Protein AF-A0A183V2I2-F1 (afdb_monomer)

Mean predicted aligned error: 14.3 Å

InterPro domains:
  IPR027442 MAP kinase activated protein kinase, C-terminal [G3DSA:4.10.1170.10] (28-91)

Foldseek 3Di:
DDPDPVPDDDPVNVCVDCCNVVVVPDDPDDDCVVVVCPPPVCVVVVVVVVVVVVVVDDPPVDPPDDDPVPDDDPVSVVVVVVVVVCVVDDDDDPPPPDPDDPDDDDDDD

pLDDT: mean 79.9, std 16.32, range [43.66, 96.88]

Radius of gyration: 27.44 Å; Cα contacts (8 Å, |Δi|>4): 14; chains: 1; bounding box: 61×29×65 Å

Structure (mmCIF, N/CA/C/O backbone):
data_AF-A0A183V2I2-F1
#
_entry.id   AF-A0A183V2I2-F1
#
loop_
_atom_site.group_PDB
_atom_site.id
_atom_site.type_symbol
_atom_site.label_atom_id
_atom_site.label_alt_id
_atom_site.label_comp_id
_atom_site.label_asym_id
_atom_site.label_entity_id
_atom_site.label_seq_id
_atom_site.pdbx_PDB_ins_code
_atom_site.Cartn_x
_atom_site.Cartn_y
_atom_site.Cartn_z
_atom_site.occupancy
_atom_site.B_iso_or_equiv
_atom_site.auth_seq_id
_atom_site.auth_comp_id
_atom_site.auth_asym_id
_atom_site.auth_atom_id
_atom_site.pdbx_PDB_model_num
ATOM 1 N N . LEU A 1 1 ? -2.278 4.126 -8.077 1.00 74.00 1 LEU A N 1
ATOM 2 C CA . LEU A 1 1 ? -2.539 2.824 -7.425 1.00 74.00 1 LEU A CA 1
ATOM 3 C C . LEU A 1 1 ? -4.015 2.758 -7.101 1.00 74.00 1 LEU A C 1
ATOM 5 O O . LEU A 1 1 ? -4.555 3.751 -6.623 1.00 74.00 1 LEU A O 1
ATOM 9 N N . THR A 1 2 ? -4.666 1.648 -7.420 1.00 83.81 2 THR A N 1
ATOM 10 C CA . THR A 1 2 ? -6.081 1.464 -7.102 1.00 83.81 2 THR A CA 1
ATOM 11 C C . THR A 1 2 ? -6.236 1.240 -5.600 1.00 83.81 2 THR A C 1
ATOM 13 O O . THR A 1 2 ? -5.427 0.546 -4.995 1.00 83.81 2 THR A O 1
ATOM 16 N N . VAL A 1 3 ? -7.231 1.885 -4.987 1.00 83.62 3 VAL A N 1
ATOM 17 C CA . VAL A 1 3 ? -7.515 1.747 -3.544 1.00 83.62 3 VAL A CA 1
ATOM 18 C C . VAL A 1 3 ? -8.336 0.486 -3.264 1.00 83.62 3 VAL A C 1
ATOM 20 O O . VAL A 1 3 ? -8.221 -0.104 -2.197 1.00 83.62 3 VAL A O 1
ATOM 23 N N . ASP A 1 4 ? -9.154 0.080 -4.233 1.00 89.62 4 ASP A N 1
ATOM 24 C CA . ASP A 1 4 ? -9.967 -1.132 -4.193 1.00 89.62 4 ASP A CA 1
ATOM 25 C C . ASP A 1 4 ? -9.091 -2.373 -4.469 1.00 89.62 4 ASP A C 1
ATOM 27 O O . ASP A 1 4 ? -8.550 -2.471 -5.577 1.00 89.62 4 ASP A O 1
ATOM 31 N N . PRO A 1 5 ? -8.942 -3.309 -3.505 1.00 88.62 5 PRO A N 1
ATOM 32 C CA . PRO A 1 5 ? -8.118 -4.505 -3.672 1.00 88.62 5 PRO A CA 1
ATOM 33 C C . PRO A 1 5 ? -8.533 -5.374 -4.862 1.00 88.62 5 PRO A C 1
ATOM 35 O O . PRO A 1 5 ? -7.666 -5.932 -5.527 1.00 88.62 5 PRO A O 1
ATOM 38 N N . GLU A 1 6 ? -9.831 -5.442 -5.168 1.00 91.56 6 GLU A N 1
ATOM 39 C CA . GLU A 1 6 ? -10.373 -6.283 -6.250 1.00 91.56 6 GLU A CA 1
ATOM 40 C C . GLU A 1 6 ? -10.076 -5.716 -7.644 1.00 91.56 6 GLU A C 1
ATOM 42 O O . GLU A 1 6 ? -10.209 -6.396 -8.658 1.00 91.56 6 GLU A O 1
ATOM 47 N N . ARG A 1 7 ? -9.674 -4.444 -7.707 1.00 92.50 7 ARG A N 1
ATOM 48 C CA . ARG A 1 7 ? -9.302 -3.748 -8.945 1.00 92.50 7 ARG A CA 1
ATOM 49 C C . ARG A 1 7 ? -7.795 -3.519 -9.055 1.00 92.50 7 ARG A C 1
ATOM 51 O O . ARG A 1 7 ? -7.350 -2.780 -9.938 1.00 92.50 7 ARG A O 1
ATOM 58 N N . CYS A 1 8 ? -7.008 -4.060 -8.129 1.00 92.38 8 CYS A N 1
ATOM 59 C CA . CYS A 1 8 ? -5.557 -4.025 -8.228 1.00 92.38 8 CYS A CA 1
ATOM 60 C C . CYS A 1 8 ? -5.090 -4.986 -9.321 1.00 92.38 8 CYS A C 1
ATOM 62 O O . CYS A 1 8 ? -5.565 -6.114 -9.402 1.00 92.38 8 CYS A O 1
ATOM 64 N N . LEU A 1 9 ? -4.120 -4.536 -10.123 1.00 93.81 9 LEU A N 1
ATOM 65 C CA . LEU A 1 9 ? -3.423 -5.396 -11.075 1.00 93.81 9 LEU A CA 1
ATOM 66 C C . LEU A 1 9 ? -2.828 -6.596 -10.342 1.00 93.81 9 LEU A C 1
ATOM 68 O O . LEU A 1 9 ? -2.124 -6.447 -9.336 1.00 93.81 9 LEU A O 1
ATOM 72 N N . THR A 1 10 ? -3.094 -7.775 -10.878 1.00 95.12 10 THR A N 1
ATOM 73 C CA . THR A 1 10 ? -2.444 -9.005 -10.446 1.00 95.12 10 THR A CA 1
ATOM 74 C C . THR A 1 10 ? -0.983 -9.023 -10.894 1.00 95.12 10 THR A C 1
ATOM 76 O O . THR A 1 10 ? -0.561 -8.281 -11.786 1.00 95.12 10 THR A O 1
ATOM 79 N N . ALA A 1 11 ? -0.187 -9.896 -10.275 1.00 95.62 11 ALA A N 1
ATOM 80 C CA . ALA A 1 11 ? 1.207 -10.072 -10.668 1.00 95.62 11 ALA A CA 1
ATOM 81 C C . ALA A 1 11 ? 1.332 -10.492 -12.143 1.00 95.62 11 ALA A C 1
ATOM 83 O O . ALA A 1 11 ? 2.199 -9.980 -12.845 1.00 95.62 11 ALA A O 1
ATOM 84 N N 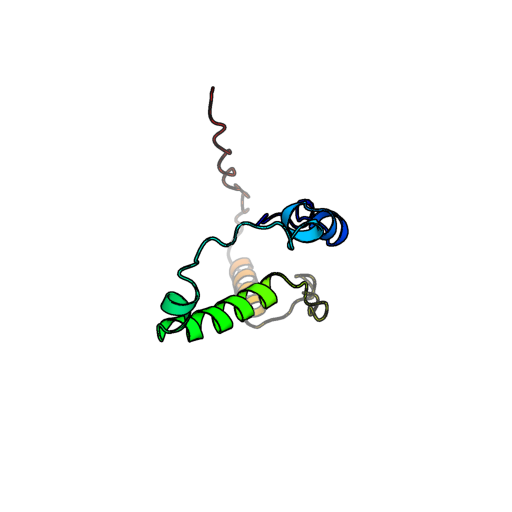. ASP A 1 12 ? 0.445 -11.362 -12.628 1.00 96.88 12 ASP A N 1
ATOM 85 C CA . ASP A 1 12 ? 0.480 -11.858 -14.006 1.00 96.88 12 ASP A CA 1
ATOM 86 C C . ASP A 1 12 ? 0.147 -10.759 -15.024 1.00 96.88 12 ASP A C 1
ATOM 88 O O . ASP A 1 12 ? 0.817 -10.636 -16.054 1.00 96.88 12 ASP A O 1
ATOM 92 N N . GLU A 1 13 ? -0.843 -9.913 -14.723 1.00 95.75 13 GLU A N 1
ATOM 93 C CA . GLU A 1 13 ? -1.181 -8.761 -15.565 1.00 95.75 13 GLU A CA 1
ATOM 94 C C . GLU A 1 13 ? -0.035 -7.746 -15.604 1.00 95.75 13 GLU A C 1
ATOM 96 O O . GLU A 1 13 ? 0.329 -7.276 -16.681 1.00 95.75 13 GLU A O 1
ATOM 101 N N . LEU A 1 14 ? 0.586 -7.457 -14.453 1.00 95.25 14 LEU A N 1
ATOM 102 C CA . LEU A 1 14 ? 1.749 -6.571 -14.379 1.00 95.25 14 LEU A CA 1
ATOM 103 C C . LEU A 1 14 ? 2.932 -7.122 -15.186 1.00 95.25 14 LEU A C 1
ATOM 105 O O . LEU A 1 14 ? 3.576 -6.384 -15.927 1.00 95.25 14 LEU A O 1
ATOM 109 N N . MET A 1 15 ? 3.212 -8.419 -15.065 1.00 96.00 15 MET A N 1
ATOM 110 C CA . MET A 1 15 ? 4.307 -9.066 -15.795 1.00 96.00 15 MET A CA 1
ATOM 111 C C . MET A 1 15 ? 4.043 -9.170 -17.300 1.00 96.00 15 MET A C 1
ATOM 113 O O . MET A 1 15 ? 4.983 -9.387 -18.062 1.00 96.00 15 MET A O 1
ATOM 117 N N . SER A 1 16 ? 2.795 -8.987 -17.730 1.00 96.50 16 SER A N 1
ATOM 118 C CA . SER A 1 16 ? 2.409 -8.922 -19.141 1.00 96.50 16 SER A CA 1
ATOM 119 C C . SER A 1 16 ? 2.479 -7.503 -19.722 1.00 96.50 16 SER A C 1
ATOM 121 O O . SER A 1 16 ? 2.347 -7.339 -20.937 1.00 96.50 16 SER A O 1
ATOM 123 N N . ASP A 1 17 ? 2.691 -6.476 -18.892 1.00 95.25 17 ASP A N 1
ATOM 124 C CA . ASP A 1 17 ? 2.747 -5.084 -19.337 1.00 95.25 17 ASP A CA 1
ATOM 125 C C . ASP A 1 17 ? 3.952 -4.832 -20.258 1.00 95.25 17 ASP A C 1
ATOM 127 O O . ASP A 1 17 ? 5.065 -5.309 -20.021 1.00 95.25 17 ASP A O 1
ATOM 131 N N . VAL A 1 18 ? 3.747 -4.047 -21.319 1.00 95.06 18 VAL A N 1
ATOM 132 C CA . VAL A 1 18 ? 4.770 -3.777 -22.341 1.00 95.06 18 VAL A CA 1
ATOM 133 C C . VAL A 1 18 ? 6.008 -3.098 -21.753 1.00 95.06 18 VAL A C 1
ATOM 135 O O . VAL A 1 18 ? 7.117 -3.406 -22.196 1.00 95.06 18 VAL A O 1
ATOM 138 N N . TRP A 1 19 ? 5.850 -2.224 -20.755 1.00 93.75 19 TRP A N 1
ATOM 139 C CA . TRP A 1 19 ? 6.976 -1.580 -20.073 1.00 93.75 19 TRP A CA 1
ATOM 140 C C . TRP A 1 19 ? 7.840 -2.581 -19.305 1.00 93.75 19 TRP A C 1
ATOM 142 O O . TRP A 1 19 ? 9.052 -2.391 -19.207 1.00 93.75 19 TRP A O 1
ATOM 152 N N . ILE A 1 20 ? 7.235 -3.659 -18.799 1.00 95.06 20 ILE A N 1
ATOM 153 C CA . ILE A 1 20 ? 7.935 -4.726 -18.078 1.00 95.06 20 ILE A CA 1
ATOM 154 C C . ILE A 1 20 ? 8.539 -5.732 -19.063 1.00 95.06 20 ILE A C 1
ATOM 156 O O . ILE A 1 20 ? 9.740 -5.995 -19.018 1.00 95.06 20 ILE A O 1
ATOM 160 N N . VAL A 1 21 ? 7.741 -6.248 -20.003 1.00 95.62 21 VAL A N 1
ATOM 161 C CA . VAL A 1 21 ? 8.159 -7.276 -20.976 1.00 95.62 21 VAL A CA 1
ATOM 162 C C . VAL A 1 21 ? 9.242 -6.764 -21.922 1.00 95.62 21 VAL A C 1
ATOM 164 O O . VAL A 1 21 ? 10.152 -7.506 -22.291 1.00 95.62 21 VAL A O 1
ATOM 167 N N . ARG A 1 22 ? 9.150 -5.500 -22.345 1.00 94.62 22 ARG A N 1
ATOM 168 C CA . ARG A 1 22 ? 10.096 -4.875 -23.280 1.00 94.62 22 ARG A CA 1
ATOM 169 C C . ARG A 1 22 ? 10.959 -3.825 -22.593 1.00 94.62 22 ARG A C 1
ATOM 171 O O . ARG A 1 22 ? 11.338 -2.842 -23.227 1.00 94.62 22 ARG A O 1
ATOM 178 N N . CYS A 1 23 ? 11.297 -4.034 -21.322 1.00 91.50 23 CYS A N 1
ATOM 179 C CA . CYS A 1 23 ? 12.108 -3.093 -20.549 1.00 91.50 23 CYS A CA 1
ATOM 180 C C . CYS A 1 23 ? 13.457 -2.769 -21.220 1.00 91.50 23 CYS A C 1
ATOM 182 O O . CYS A 1 23 ? 13.918 -1.635 -21.160 1.00 91.50 23 CYS A O 1
ATOM 184 N N . SER A 1 24 ? 14.048 -3.717 -21.957 1.00 92.81 24 SER A N 1
ATOM 185 C CA . SER A 1 24 ? 15.275 -3.508 -22.742 1.00 92.81 24 SER A CA 1
ATOM 186 C C . SER A 1 24 ? 15.126 -2.500 -23.887 1.00 92.81 24 SER A C 1
ATOM 188 O O . SER A 1 24 ? 16.121 -2.026 -24.423 1.00 92.81 24 SER A O 1
ATOM 190 N N . SER A 1 25 ? 13.895 -2.221 -24.310 1.00 92.69 25 SER A N 1
ATOM 191 C CA . SER A 1 25 ? 13.556 -1.243 -25.348 1.00 92.69 25 SER A CA 1
ATOM 192 C C . SER A 1 25 ? 12.958 0.038 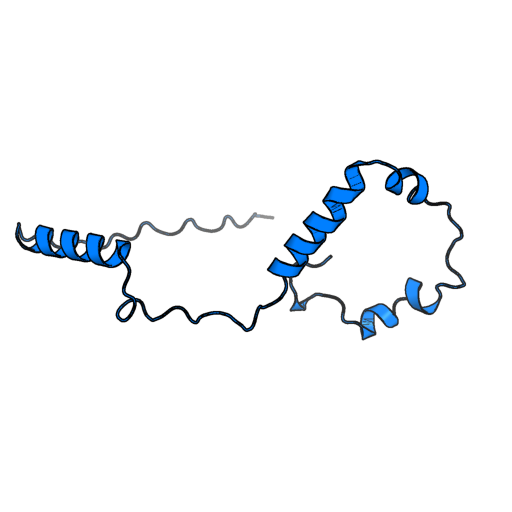-24.763 1.00 92.69 25 SER A C 1
ATOM 194 O O . SER A 1 25 ? 12.431 0.859 -25.514 1.00 92.69 25 SER A O 1
ATOM 196 N N . ALA A 1 26 ? 13.000 0.204 -23.438 1.00 90.19 26 ALA A N 1
ATOM 197 C CA . ALA A 1 26 ? 12.562 1.427 -22.789 1.00 90.19 26 ALA A CA 1
ATOM 198 C C . ALA A 1 26 ? 13.447 2.615 -23.204 1.00 90.19 26 ALA A C 1
ATOM 200 O O . ALA A 1 26 ? 14.618 2.462 -23.550 1.00 90.19 26 ALA A O 1
ATOM 201 N N . LEU A 1 27 ? 12.863 3.814 -23.176 1.00 92.69 27 LEU A N 1
ATOM 202 C CA . LEU A 1 27 ? 13.580 5.052 -23.465 1.00 92.69 27 LEU A CA 1
ATOM 203 C C . LEU A 1 27 ? 14.589 5.347 -22.353 1.00 92.69 27 LEU A C 1
ATOM 205 O O . LEU A 1 27 ? 14.223 5.361 -21.180 1.00 92.69 27 LEU A O 1
ATOM 209 N N . ASP A 1 28 ? 15.817 5.695 -22.733 1.00 92.12 28 ASP A N 1
ATOM 210 C CA . ASP A 1 28 ? 16.884 6.093 -21.805 1.00 92.12 28 ASP A CA 1
ATOM 211 C C . ASP A 1 28 ? 16.740 7.565 -21.373 1.00 92.12 28 ASP A C 1
ATOM 213 O O . ASP A 1 28 ? 17.632 8.399 -21.518 1.00 92.12 28 ASP A O 1
ATOM 217 N N . THR A 1 29 ? 15.533 7.929 -20.937 1.00 94.62 29 THR A N 1
ATOM 218 C CA . THR A 1 29 ? 15.237 9.297 -20.505 1.00 94.62 29 THR A CA 1
ATOM 219 C C . THR A 1 29 ? 15.861 9.521 -19.128 1.00 94.62 29 THR A C 1
ATOM 221 O O . THR A 1 29 ? 15.536 8.771 -18.204 1.00 94.62 29 THR A O 1
ATOM 224 N N . PRO A 1 30 ? 16.716 10.544 -18.945 1.00 94.81 30 PRO A N 1
ATOM 225 C CA . PRO A 1 30 ? 17.324 10.808 -17.649 1.00 94.81 30 PRO A CA 1
ATOM 226 C C . PRO A 1 30 ? 16.247 11.164 -16.618 1.00 94.81 30 PRO A C 1
ATOM 228 O O . PRO A 1 30 ? 15.346 11.960 -16.887 1.00 94.81 30 PRO A O 1
ATOM 231 N N . LEU A 1 31 ? 16.352 10.576 -15.426 1.00 94.00 31 LEU A N 1
ATOM 232 C CA . LEU A 1 31 ? 15.427 10.793 -14.315 1.00 94.00 31 LEU A CA 1
ATOM 233 C C . LEU A 1 31 ? 16.113 11.572 -13.190 1.00 94.00 31 LEU A C 1
ATOM 235 O O . LEU A 1 31 ? 17.272 11.328 -12.870 1.00 94.00 31 LEU A O 1
ATOM 239 N N . CYS A 1 32 ? 15.366 12.447 -12.517 1.00 92.06 32 CYS A N 1
ATOM 240 C CA . CYS A 1 32 ? 15.858 13.235 -11.377 1.00 92.06 32 CYS A CA 1
ATOM 241 C C . CYS A 1 32 ? 15.893 12.447 -10.052 1.00 92.06 32 CYS A C 1
ATOM 243 O O . CYS A 1 32 ? 16.076 13.027 -8.984 1.00 92.06 32 CYS A O 1
ATOM 245 N N . THR A 1 33 ? 15.659 11.131 -10.085 1.00 89.75 33 THR A N 1
ATOM 246 C CA . THR A 1 33 ? 15.478 10.302 -8.885 1.00 89.75 33 THR A CA 1
ATOM 247 C C . THR A 1 33 ? 16.716 10.302 -7.988 1.00 89.75 33 THR A C 1
ATOM 249 O O . THR A 1 33 ? 16.573 10.349 -6.771 1.00 89.75 33 THR A O 1
ATOM 252 N N . ALA A 1 34 ? 17.919 10.296 -8.573 1.00 87.06 34 ALA A N 1
ATOM 253 C CA . ALA A 1 34 ? 19.175 10.327 -7.824 1.00 87.06 34 ALA A CA 1
ATOM 254 C C . ALA A 1 34 ? 19.354 11.639 -7.044 1.00 87.06 34 ALA A C 1
ATOM 256 O O . ALA A 1 34 ? 19.715 11.610 -5.869 1.00 87.06 34 ALA A O 1
ATOM 257 N N . ASP A 1 35 ? 19.037 12.775 -7.668 1.00 86.75 35 ASP A N 1
ATOM 258 C CA . ASP A 1 35 ? 19.119 14.089 -7.024 1.00 86.75 35 ASP A CA 1
ATOM 259 C C . ASP A 1 35 ? 18.087 14.220 -5.899 1.00 86.75 35 ASP A C 1
ATOM 261 O O . ASP A 1 35 ? 18.382 14.769 -4.840 1.00 86.75 35 ASP A O 1
ATOM 265 N N . LEU A 1 36 ? 16.889 13.659 -6.102 1.00 85.25 36 LEU A N 1
ATOM 266 C CA . LEU A 1 36 ? 15.808 13.700 -5.121 1.00 85.25 36 LEU A CA 1
ATOM 267 C C . LEU A 1 36 ? 16.067 12.794 -3.909 1.00 85.25 36 LEU A C 1
ATOM 269 O O . LEU A 1 36 ? 15.723 13.176 -2.794 1.00 85.25 36 LEU A O 1
ATOM 273 N N . LEU A 1 37 ? 16.668 11.615 -4.107 1.00 83.38 37 LEU A N 1
ATOM 274 C CA . LEU A 1 37 ? 16.965 10.643 -3.041 1.00 83.38 37 LEU A CA 1
ATOM 275 C C . LEU A 1 37 ? 18.014 11.141 -2.036 1.00 83.38 37 LEU A C 1
ATOM 277 O O . LEU A 1 37 ? 18.011 10.692 -0.892 1.00 83.38 37 LEU A O 1
ATOM 281 N N . ASN A 1 38 ? 18.885 12.066 -2.444 1.00 75.19 38 ASN A N 1
ATOM 282 C CA . ASN A 1 38 ? 19.930 12.626 -1.584 1.00 75.19 38 ASN A CA 1
ATOM 283 C C . ASN A 1 38 ? 19.418 13.699 -0.601 1.00 75.19 38 ASN A C 1
ATOM 285 O O . ASN A 1 38 ? 20.190 14.160 0.237 1.00 75.19 38 ASN A O 1
ATOM 289 N N . ASP A 1 39 ? 18.143 14.101 -0.675 1.00 76.62 39 ASP A N 1
ATOM 290 C CA . ASP A 1 39 ? 17.528 15.003 0.309 1.00 76.62 39 ASP A CA 1
ATOM 291 C C . ASP A 1 39 ? 17.249 14.237 1.624 1.00 76.62 39 ASP A C 1
ATOM 293 O O . ASP A 1 39 ? 16.695 13.132 1.612 1.00 76.62 39 ASP A O 1
ATOM 297 N N . GLU A 1 40 ? 17.607 14.811 2.778 1.00 65.75 40 GLU A N 1
ATOM 298 C CA . GLU A 1 40 ? 17.495 14.167 4.105 1.00 65.75 40 GLU A CA 1
ATOM 299 C C . GLU A 1 40 ? 16.046 13.790 4.476 1.00 65.75 40 GLU A C 1
ATOM 301 O O . GLU A 1 40 ? 15.806 12.943 5.336 1.00 65.75 40 GLU A O 1
ATOM 306 N N . LYS A 1 41 ? 15.060 14.360 3.778 1.00 66.31 41 LYS A N 1
ATOM 307 C CA . LYS A 1 41 ? 13.622 14.108 3.968 1.00 66.31 41 LYS A CA 1
ATOM 308 C C . LYS A 1 41 ? 13.161 12.711 3.532 1.00 66.31 41 LYS A C 1
ATOM 310 O O . LYS A 1 41 ? 12.016 12.342 3.785 1.00 66.31 41 LYS A O 1
ATOM 315 N N . ASN A 1 42 ? 14.013 11.921 2.875 1.00 69.44 42 ASN A N 1
ATOM 316 C CA . ASN A 1 42 ? 13.632 10.596 2.372 1.00 69.44 42 ASN A CA 1
ATOM 317 C C . ASN A 1 42 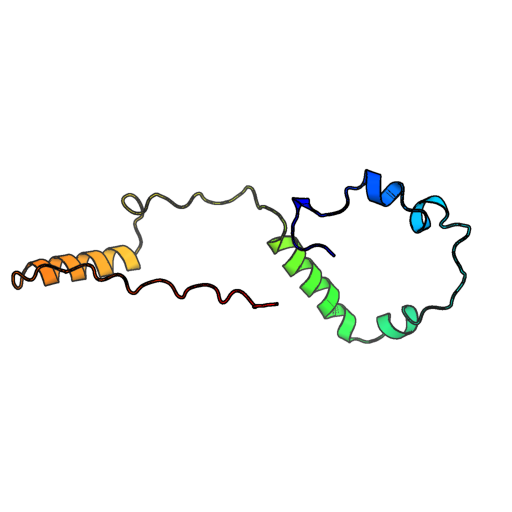? 13.636 9.490 3.440 1.00 69.44 42 ASN A C 1
ATOM 319 O O . ASN A 1 42 ? 13.059 8.426 3.207 1.00 69.44 42 ASN A O 1
ATOM 323 N N . PHE A 1 43 ? 14.230 9.713 4.617 1.00 69.94 43 PHE A N 1
ATOM 324 C CA . PHE A 1 43 ? 14.169 8.728 5.704 1.00 69.94 43 PHE A CA 1
ATOM 325 C C . PHE A 1 43 ? 12.735 8.522 6.217 1.00 69.94 43 PHE A C 1
ATOM 327 O O . PHE A 1 43 ? 12.322 7.381 6.439 1.00 69.94 43 PHE A O 1
ATOM 334 N N . ASP A 1 44 ? 11.944 9.595 6.292 1.00 84.94 44 ASP A N 1
ATOM 335 C CA . ASP A 1 44 ? 10.543 9.545 6.731 1.00 84.94 44 ASP A CA 1
ATOM 336 C C . ASP A 1 44 ? 9.643 8.795 5.736 1.00 84.94 44 ASP A C 1
ATOM 338 O O . ASP A 1 44 ? 8.634 8.199 6.118 1.00 84.94 44 ASP A O 1
ATOM 342 N N . LEU A 1 45 ? 10.025 8.761 4.454 1.00 88.44 45 LEU A N 1
ATOM 343 C CA . LEU A 1 45 ? 9.271 8.070 3.408 1.00 88.44 45 LEU A CA 1
ATOM 344 C C . LEU A 1 45 ? 9.217 6.557 3.653 1.00 88.44 45 LEU A C 1
ATOM 346 O O . LEU A 1 45 ? 8.167 5.935 3.476 1.00 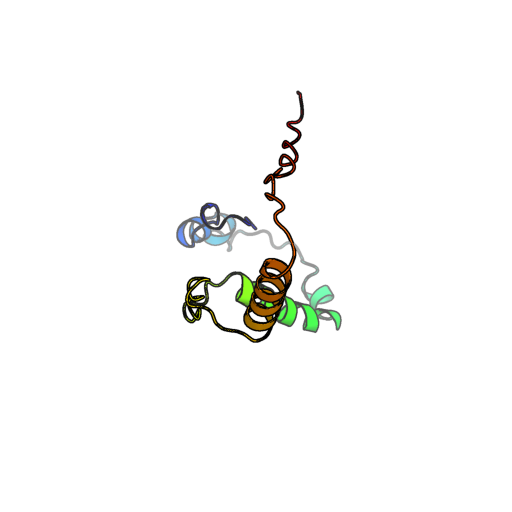88.44 45 LEU A O 1
ATOM 350 N N . LEU A 1 46 ? 10.336 5.956 4.069 1.00 87.69 46 LEU A N 1
ATOM 351 C CA . LEU A 1 46 ? 10.402 4.516 4.325 1.00 87.69 46 LEU A CA 1
ATOM 352 C C . LEU A 1 46 ? 9.568 4.118 5.547 1.00 87.69 46 LEU A C 1
ATOM 354 O O . LEU A 1 46 ? 8.942 3.053 5.543 1.00 87.69 46 LEU A O 1
ATOM 358 N N . ASP A 1 47 ? 9.527 4.965 6.576 1.00 89.06 47 ASP A N 1
ATOM 359 C CA . ASP A 1 47 ? 8.715 4.702 7.765 1.00 89.06 47 ASP A CA 1
ATOM 360 C C . ASP A 1 47 ? 7.218 4.912 7.494 1.00 89.06 47 ASP A C 1
ATOM 362 O O . ASP A 1 47 ? 6.392 4.062 7.839 1.00 89.06 47 ASP A O 1
ATOM 366 N N . ALA A 1 48 ? 6.863 5.959 6.744 1.00 90.69 48 ALA A N 1
ATOM 367 C CA . ALA A 1 48 ? 5.495 6.168 6.274 1.00 90.69 48 ALA A CA 1
ATOM 368 C C . ALA A 1 48 ? 4.990 4.973 5.443 1.00 90.69 48 ALA A C 1
ATOM 370 O O . ALA A 1 48 ? 3.884 4.470 5.668 1.00 90.69 48 ALA A O 1
ATOM 371 N N . MET A 1 49 ? 5.823 4.458 4.534 1.00 91.81 49 MET A N 1
ATOM 372 C CA . MET A 1 49 ? 5.505 3.283 3.720 1.00 91.81 49 MET A CA 1
ATOM 373 C C . MET A 1 49 ? 5.284 2.032 4.580 1.00 91.81 49 MET A C 1
ATOM 375 O O . MET A 1 49 ? 4.338 1.275 4.350 1.00 91.81 49 MET A O 1
ATOM 379 N N . ARG A 1 50 ? 6.105 1.828 5.619 1.00 90.94 50 ARG A N 1
ATOM 380 C CA . ARG A 1 50 ? 5.927 0.734 6.588 1.00 90.94 50 ARG A CA 1
ATOM 381 C C . ARG A 1 50 ? 4.587 0.837 7.317 1.00 90.94 50 ARG A C 1
ATOM 383 O O . ARG A 1 50 ? 3.891 -0.176 7.459 1.00 90.94 50 ARG A O 1
ATOM 390 N N . GLY A 1 51 ? 4.222 2.038 7.765 1.00 90.38 51 GLY A N 1
ATOM 391 C CA . GLY A 1 51 ? 2.934 2.301 8.407 1.00 90.38 51 GLY A CA 1
ATOM 392 C C . GLY A 1 51 ? 1.759 1.950 7.493 1.00 90.38 51 GLY A C 1
ATOM 393 O O . GLY A 1 51 ? 0.855 1.215 7.895 1.00 90.38 51 GLY A O 1
ATOM 394 N N . GLN A 1 52 ? 1.817 2.378 6.230 1.00 91.56 52 GLN A N 1
ATOM 395 C CA . GLN A 1 52 ? 0.777 2.077 5.243 1.00 91.56 52 GLN A CA 1
ATOM 396 C C . GLN A 1 52 ? 0.663 0.580 4.933 1.00 91.56 52 GLN A C 1
ATOM 398 O O . GLN A 1 52 ? -0.441 0.035 4.954 1.00 91.56 52 GLN A O 1
ATOM 403 N N . LEU A 1 53 ? 1.784 -0.116 4.716 1.00 91.19 53 LEU A N 1
ATOM 404 C CA . LEU A 1 53 ? 1.781 -1.563 4.463 1.00 91.19 53 LEU A CA 1
ATOM 405 C C . LEU A 1 53 ? 1.185 -2.361 5.630 1.00 91.19 53 LEU A C 1
ATOM 407 O O . LEU A 1 53 ? 0.510 -3.368 5.408 1.00 91.19 53 LEU A O 1
ATOM 411 N N . THR A 1 54 ? 1.409 -1.905 6.864 1.00 88.94 54 THR A N 1
ATOM 412 C CA . THR A 1 54 ? 0.810 -2.511 8.062 1.00 88.94 54 THR A CA 1
ATOM 413 C C . THR A 1 54 ? -0.710 -2.349 8.071 1.00 88.94 54 THR A C 1
ATOM 415 O O . THR A 1 54 ? -1.406 -3.289 8.439 1.00 88.94 54 THR A O 1
ATOM 418 N N . GLY A 1 55 ? -1.226 -1.195 7.638 1.00 85.94 55 GLY A N 1
ATOM 419 C CA . GLY A 1 55 ? -2.667 -0.939 7.560 1.00 85.94 55 GLY A CA 1
ATOM 420 C C . GLY A 1 55 ? -3.383 -1.694 6.434 1.00 85.94 55 GLY A C 1
ATOM 421 O O . GLY A 1 55 ? -4.530 -2.089 6.610 1.00 85.94 55 GLY A O 1
ATOM 422 N N . ILE A 1 56 ? -2.718 -1.917 5.294 1.00 88.00 56 ILE A N 1
ATOM 423 C CA . ILE A 1 56 ? -3.306 -2.630 4.142 1.00 88.00 56 ILE A CA 1
ATOM 424 C C . ILE A 1 56 ? -3.369 -4.143 4.392 1.00 88.00 56 ILE A C 1
ATOM 426 O O . ILE A 1 56 ? -4.286 -4.823 3.933 1.00 88.00 56 ILE A O 1
ATOM 430 N N . ARG A 1 57 ? -2.389 -4.702 5.111 1.00 85.56 57 ARG A N 1
ATOM 431 C CA . ARG A 1 57 ? -2.336 -6.143 5.368 1.00 85.56 57 ARG A CA 1
ATOM 432 C C . ARG A 1 57 ? -3.409 -6.546 6.379 1.00 85.56 57 ARG A C 1
ATOM 434 O O . ARG A 1 57 ? -3.380 -6.105 7.523 1.00 85.56 57 ARG A O 1
ATOM 441 N N . ALA A 1 58 ? -4.268 -7.495 6.009 1.00 74.44 58 ALA A N 1
ATOM 442 C CA . ALA A 1 58 ? -5.120 -8.183 6.973 1.0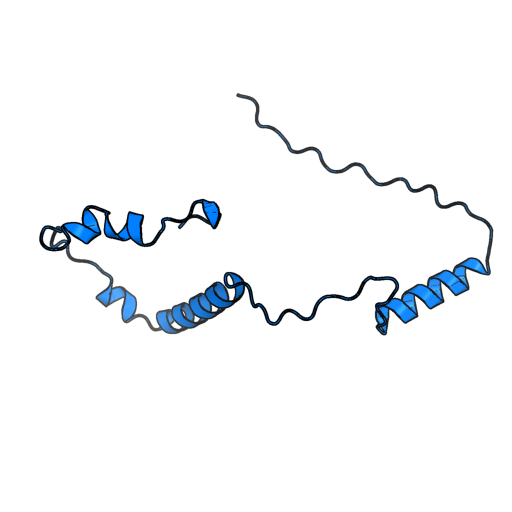0 74.44 58 ALA A CA 1
ATOM 443 C C . ALA A 1 58 ? -4.245 -8.946 7.986 1.00 74.44 58 ALA A C 1
ATOM 445 O O . ALA A 1 58 ? -3.585 -9.937 7.658 1.00 74.44 58 ALA A O 1
ATOM 446 N N . ILE A 1 59 ? -4.188 -8.463 9.227 1.00 75.88 59 ILE A N 1
ATOM 447 C CA . ILE A 1 59 ? -3.469 -9.140 10.305 1.00 75.88 59 ILE A CA 1
ATOM 448 C C . ILE A 1 59 ? -4.393 -10.233 10.852 1.00 75.88 59 ILE A C 1
ATOM 450 O O . ILE A 1 59 ? -5.220 -9.985 11.720 1.00 75.88 59 ILE A O 1
ATOM 454 N N . ASN A 1 60 ? -4.201 -11.476 10.402 1.00 62.03 60 ASN A N 1
ATOM 455 C CA . ASN A 1 60 ? -4.940 -12.664 10.877 1.00 62.03 60 ASN A CA 1
ATOM 456 C C . ASN A 1 60 ? -4.707 -13.022 12.364 1.00 62.03 60 ASN A C 1
ATOM 458 O O . ASN A 1 60 ? -5.093 -14.092 12.819 1.00 62.03 60 ASN A O 1
ATOM 462 N N . LYS A 1 61 ? -4.064 -12.145 13.141 1.00 65.12 61 LYS A N 1
ATOM 463 C CA . LYS A 1 61 ? -3.943 -12.250 14.604 1.00 65.12 61 LYS A CA 1
ATOM 464 C C . LYS A 1 61 ? -4.958 -11.356 15.323 1.00 65.12 61 LYS A C 1
ATOM 466 O O . LYS A 1 61 ? -4.699 -10.905 16.438 1.00 65.12 61 LYS A O 1
ATOM 471 N N . GLN A 1 62 ? -6.074 -11.045 14.667 1.00 62.16 62 GLN A N 1
ATOM 472 C CA . GLN A 1 62 ? -7.121 -10.211 15.233 1.00 62.16 62 GLN A CA 1
ATOM 473 C C . GLN A 1 62 ? -7.734 -10.946 16.427 1.00 62.16 62 GLN A C 1
ATOM 475 O O . GLN A 1 62 ? -8.318 -12.016 16.285 1.00 62.16 62 GLN A O 1
ATOM 480 N N . ILE A 1 63 ? -7.592 -10.370 17.617 1.00 73.69 63 ILE A N 1
ATOM 481 C CA . ILE A 1 63 ? -8.454 -10.713 18.743 1.00 73.69 63 ILE A CA 1
ATOM 482 C C . ILE A 1 63 ? -9.882 -10.459 18.262 1.00 73.69 63 ILE A C 1
ATOM 484 O O . ILE A 1 63 ? -10.227 -9.324 17.925 1.00 73.69 63 ILE A O 1
ATOM 488 N N . GLU A 1 64 ? -10.693 -11.508 18.186 1.00 84.75 64 GLU A N 1
ATOM 489 C CA . GLU A 1 64 ? -12.104 -11.356 17.859 1.00 84.75 64 GLU A CA 1
ATOM 490 C C . GLU A 1 64 ? -12.779 -10.553 18.972 1.00 84.75 64 GLU A C 1
ATOM 492 O O . GLU A 1 64 ? -12.658 -10.853 20.166 1.00 84.75 64 GLU A O 1
ATOM 497 N N . ILE A 1 65 ? -13.449 -9.469 18.583 1.00 87.56 65 ILE A N 1
ATOM 498 C CA . ILE A 1 65 ? -14.179 -8.638 19.532 1.00 87.56 65 ILE A CA 1
ATOM 499 C C . ILE A 1 65 ? -15.374 -9.457 20.010 1.00 87.56 65 ILE A C 1
ATOM 501 O O . ILE A 1 65 ? -16.214 -9.858 19.208 1.00 87.56 65 ILE A O 1
ATOM 505 N N . LYS A 1 66 ? -15.450 -9.690 21.325 1.00 92.06 66 LYS A N 1
ATOM 506 C CA . LYS A 1 66 ? -16.587 -10.387 21.929 1.00 92.06 66 LYS A CA 1
ATOM 507 C C . LYS A 1 66 ? -17.905 -9.674 21.595 1.00 92.06 66 LYS A C 1
ATOM 509 O O . LYS A 1 66 ? -17.920 -8.437 21.569 1.00 92.06 66 LYS A O 1
ATOM 514 N N . PRO A 1 67 ? -19.008 -10.423 21.437 1.00 92.69 67 PRO A N 1
ATOM 515 C CA . PRO A 1 67 ? -20.355 -9.864 21.442 1.00 92.69 67 PRO A CA 1
ATOM 516 C C . PRO A 1 67 ? -20.565 -8.902 22.622 1.00 92.69 67 PRO A C 1
ATOM 518 O O . PRO A 1 67 ? -19.991 -9.078 23.697 1.00 92.69 67 PRO A O 1
ATOM 521 N N . LEU A 1 68 ? -21.342 -7.834 22.420 1.00 89.19 68 LEU A N 1
ATOM 522 C CA . LEU A 1 68 ? -21.441 -6.729 23.38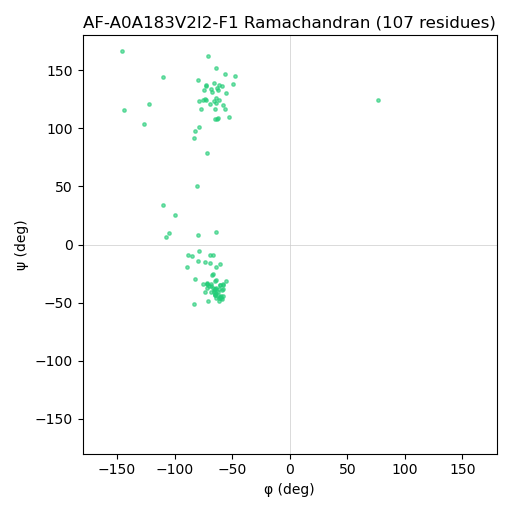6 1.00 89.19 68 LEU A CA 1
ATOM 523 C C . LEU A 1 68 ? -22.044 -7.150 24.738 1.00 89.19 68 LEU A C 1
ATOM 525 O O . LEU A 1 68 ? -21.717 -6.563 25.768 1.00 89.19 68 LEU A O 1
ATOM 529 N N . ASP A 1 69 ? -22.923 -8.143 24.723 1.00 87.81 69 ASP A N 1
ATOM 530 C CA . ASP A 1 69 ? -23.533 -8.788 25.886 1.00 87.81 69 ASP A CA 1
ATOM 531 C C . ASP A 1 69 ? -22.525 -9.605 26.708 1.00 87.81 69 ASP A C 1
ATOM 533 O O . ASP A 1 69 ? -22.600 -9.621 27.937 1.00 87.81 69 ASP A O 1
ATOM 537 N N . GLU A 1 70 ? -21.540 -10.212 26.047 1.00 89.25 70 GLU A N 1
ATOM 538 C CA . GLU A 1 70 ? -20.448 -10.958 26.684 1.00 89.25 70 GLU A CA 1
ATOM 539 C C . GLU A 1 70 ? -19.234 -10.072 27.024 1.00 89.25 70 GLU A C 1
ATOM 541 O O . GLU A 1 70 ? -18.373 -10.424 27.844 1.00 89.25 70 GLU A O 1
ATOM 546 N N . ALA A 1 71 ? -19.131 -8.904 26.389 1.00 92.25 71 ALA A N 1
ATOM 547 C CA . ALA A 1 71 ? -18.027 -7.979 26.561 1.00 92.25 71 ALA A CA 1
ATOM 548 C C . ALA A 1 71 ? -18.101 -7.260 27.917 1.00 92.25 71 ALA A C 1
ATOM 550 O O . ALA A 1 71 ? -19.058 -6.564 28.249 1.00 92.25 71 ALA A O 1
ATOM 551 N N . THR A 1 72 ? -17.020 -7.348 28.693 1.00 91.81 72 THR A N 1
ATOM 552 C CA . THR A 1 72 ? -16.885 -6.626 29.962 1.00 91.81 72 THR A CA 1
ATOM 553 C C . THR A 1 72 ? -15.646 -5.745 29.936 1.00 91.81 72 THR A C 1
ATOM 555 O O . THR A 1 72 ? -14.527 -6.225 29.794 1.00 91.81 72 THR A O 1
ATOM 558 N N . ASN A 1 73 ? -15.840 -4.440 30.117 1.00 93.19 73 ASN A N 1
ATOM 559 C CA . ASN A 1 73 ? -14.761 -3.494 30.387 1.00 93.19 73 ASN A CA 1
ATOM 560 C C . ASN A 1 73 ? -15.244 -2.384 31.335 1.00 93.19 73 ASN A C 1
ATOM 562 O O . ASN A 1 73 ? -16.447 -2.217 31.561 1.00 93.19 73 ASN A O 1
ATOM 566 N N . ALA A 1 74 ? -14.306 -1.614 31.890 1.00 95.00 74 ALA A N 1
ATOM 567 C CA . ALA A 1 74 ? -14.593 -0.586 32.892 1.00 95.00 74 ALA A CA 1
ATOM 568 C C . ALA A 1 74 ? -15.594 0.483 32.407 1.00 95.00 74 ALA A C 1
ATOM 570 O O . ALA A 1 74 ? -16.424 0.960 33.187 1.00 95.00 74 ALA A O 1
ATOM 571 N N . ILE A 1 75 ? -15.550 0.838 31.118 1.00 95.25 75 ILE A N 1
ATOM 572 C CA . ILE A 1 75 ? -16.450 1.829 30.518 1.00 95.25 75 ILE A CA 1
ATOM 573 C C . ILE A 1 75 ? -17.869 1.259 30.421 1.00 95.25 75 ILE A C 1
ATOM 575 O O . ILE A 1 75 ? -18.820 1.917 30.858 1.00 95.25 75 ILE A O 1
ATOM 579 N N . LEU A 1 76 ? -18.017 0.033 29.904 1.00 93.50 76 LEU A N 1
ATOM 580 C CA . LEU A 1 76 ? -19.311 -0.651 29.800 1.00 93.50 76 LEU A CA 1
ATOM 581 C C . LEU A 1 76 ? -19.957 -0.823 31.178 1.00 93.50 76 LEU A C 1
ATOM 583 O O . LEU A 1 76 ? -21.115 -0.454 31.362 1.00 93.50 76 LEU A O 1
ATOM 587 N N . GLN A 1 77 ? -19.194 -1.271 32.178 1.00 92.56 77 GLN A N 1
ATOM 588 C CA . GLN A 1 77 ? -19.702 -1.418 33.543 1.00 92.56 77 GLN A CA 1
ATOM 589 C C . GLN A 1 77 ? -20.196 -0.091 34.131 1.00 92.56 77 GLN A C 1
ATOM 591 O O . GLN A 1 77 ? -21.272 -0.053 34.730 1.00 92.56 77 GLN A O 1
ATOM 596 N N . ARG A 1 78 ? -19.445 1.007 33.958 1.00 93.06 78 ARG A N 1
ATOM 597 C CA . ARG A 1 78 ? -19.852 2.335 34.449 1.00 93.06 78 ARG A CA 1
ATOM 598 C C . ARG A 1 78 ? -21.161 2.788 33.798 1.00 93.06 78 ARG A C 1
ATOM 600 O O . ARG A 1 78 ? -22.068 3.216 34.507 1.00 93.06 78 ARG A O 1
ATOM 607 N N . ARG A 1 79 ? -21.291 2.646 32.474 1.00 90.81 79 ARG A N 1
ATOM 608 C CA . ARG A 1 79 ? -22.511 3.029 31.738 1.00 90.81 79 ARG A CA 1
ATOM 609 C C . ARG A 1 79 ? -23.716 2.163 32.110 1.00 90.81 79 ARG A C 1
ATOM 611 O O . ARG A 1 79 ? -24.802 2.701 32.301 1.00 90.81 79 ARG A O 1
ATOM 618 N N . CYS A 1 80 ? -23.533 0.854 32.279 1.00 88.62 80 CYS A N 1
ATOM 619 C CA . CYS A 1 80 ? -24.601 -0.036 32.738 1.00 88.62 80 CYS A CA 1
ATOM 620 C C . CYS A 1 80 ? -25.065 0.304 34.162 1.00 88.62 80 CYS A C 1
ATOM 622 O O . CYS A 1 80 ? -26.260 0.248 34.436 1.00 88.62 80 CYS A O 1
ATOM 624 N N . LYS A 1 81 ? -24.152 0.700 35.059 1.00 87.44 81 LYS A N 1
ATOM 625 C CA . LYS A 1 81 ? -24.505 1.168 36.412 1.00 87.44 81 LYS A CA 1
ATOM 626 C C . LYS A 1 81 ? -25.319 2.463 36.381 1.00 87.44 81 LYS A C 1
ATOM 628 O O . LYS A 1 81 ? -26.311 2.546 37.092 1.00 87.44 81 LYS A O 1
ATOM 633 N N . ILE A 1 82 ? -24.949 3.424 35.528 1.00 88.81 82 ILE A N 1
ATOM 634 C CA . ILE A 1 82 ? -25.710 4.673 35.346 1.00 88.81 82 ILE A CA 1
ATOM 635 C C . ILE A 1 82 ? -27.121 4.370 34.829 1.00 88.81 82 ILE A C 1
ATOM 637 O O . ILE A 1 82 ? -28.085 4.815 35.434 1.00 88.81 82 ILE A O 1
ATOM 641 N N . LYS A 1 83 ? -27.260 3.534 33.788 1.00 83.31 83 LYS A N 1
ATOM 642 C CA . LYS A 1 83 ? -28.580 3.124 33.269 1.00 83.31 83 LYS A CA 1
ATOM 643 C C . LYS A 1 83 ? -29.454 2.439 34.327 1.00 83.31 83 LYS A C 1
ATOM 645 O O . LYS A 1 83 ? -30.658 2.649 34.356 1.00 83.31 83 LYS A O 1
ATOM 650 N N . LYS A 1 84 ? -28.857 1.614 35.193 1.00 78.50 84 LYS A N 1
ATOM 651 C CA . LYS A 1 84 ? -29.576 0.949 36.292 1.00 78.50 84 LYS A CA 1
ATOM 652 C C . LYS A 1 84 ? -29.965 1.911 37.417 1.00 78.50 84 LYS A C 1
ATOM 654 O O . LYS A 1 84 ? -31.009 1.712 38.022 1.00 78.50 84 LYS A O 1
ATOM 659 N N . ALA A 1 85 ? -29.144 2.924 37.693 1.00 72.38 85 ALA A N 1
ATOM 660 C CA . ALA A 1 85 ? -29.459 3.969 38.666 1.00 72.38 85 ALA A CA 1
ATOM 661 C C . ALA A 1 85 ? -30.583 4.893 38.166 1.00 72.38 85 ALA A C 1
ATOM 663 O O . ALA A 1 85 ? -31.431 5.298 38.952 1.00 72.38 85 ALA A O 1
ATOM 664 N N . ASP A 1 86 ? -30.621 5.157 36.859 1.00 60.00 86 ASP A N 1
ATOM 665 C CA . ASP A 1 86 ? -31.660 5.960 36.204 1.00 60.00 86 ASP A CA 1
ATOM 666 C C . ASP A 1 86 ? -33.008 5.215 36.133 1.00 60.00 86 ASP A C 1
ATOM 668 O O . ASP A 1 86 ? -34.062 5.791 36.363 1.00 60.00 86 ASP A O 1
ATOM 672 N N . ALA A 1 87 ? -32.990 3.885 35.970 1.00 57.31 87 ALA A N 1
ATOM 673 C CA . ALA A 1 87 ? -34.196 3.047 36.023 1.00 57.31 87 ALA A CA 1
ATOM 674 C C . ALA A 1 87 ? -34.877 2.982 37.413 1.00 57.31 87 ALA A C 1
ATOM 676 O O . ALA A 1 87 ? -35.974 2.436 37.529 1.00 57.31 87 ALA A O 1
ATOM 677 N N . GLY A 1 88 ? -34.240 3.516 38.465 1.00 53.50 88 GLY A N 1
ATOM 678 C CA . GLY A 1 88 ? -34.830 3.682 39.799 1.00 53.50 88 GLY A CA 1
ATOM 679 C C . GLY A 1 88 ? -35.654 4.966 39.969 1.00 53.50 88 GLY A C 1
ATOM 680 O O . GLY A 1 88 ? -36.361 5.090 40.968 1.00 53.50 88 GLY A O 1
ATOM 681 N N . SER A 1 89 ? -35.601 5.889 39.002 1.00 52.41 89 SER A N 1
ATOM 682 C CA . SER A 1 89 ? -36.365 7.139 38.988 1.00 52.41 89 SER A CA 1
ATOM 683 C C . SER A 1 89 ? -37.141 7.277 37.678 1.00 52.41 89 SER A C 1
ATOM 685 O O . SER A 1 89 ? -36.607 7.663 36.649 1.00 52.41 89 SER A O 1
ATOM 687 N N . THR A 1 90 ? -38.447 7.032 37.776 1.00 44.16 90 THR A N 1
ATOM 688 C CA . THR A 1 90 ? -39.490 7.549 36.875 1.00 44.16 90 THR A CA 1
ATOM 689 C C . THR A 1 90 ? -39.637 6.886 35.496 1.00 44.16 90 THR A C 1
ATOM 691 O O . THR A 1 90 ? -38.753 6.847 34.649 1.00 44.16 90 THR A O 1
ATOM 694 N N . SER A 1 91 ? -40.866 6.427 35.249 1.00 46.38 91 SER A N 1
ATOM 695 C CA . SER A 1 91 ? -41.403 6.050 33.947 1.00 46.38 91 SER A CA 1
ATOM 696 C C . SER A 1 91 ? -41.237 7.169 32.915 1.00 46.38 91 SER A C 1
ATOM 698 O O . SER A 1 91 ? -41.967 8.160 32.965 1.00 46.38 91 SER A O 1
ATOM 700 N N . ILE A 1 92 ? -40.356 6.998 31.934 1.00 49.88 92 ILE A N 1
ATOM 701 C CA . ILE A 1 92 ? -40.463 7.726 30.668 1.00 49.88 92 ILE A CA 1
ATOM 702 C C . ILE A 1 92 ? -40.013 6.801 29.538 1.00 49.88 92 ILE A C 1
ATOM 704 O O . ILE A 1 92 ? -38.872 6.349 29.483 1.00 49.88 92 ILE A O 1
ATOM 708 N N . THR A 1 93 ? -40.951 6.483 28.655 1.00 43.66 93 THR A N 1
ATOM 709 C CA . THR A 1 93 ? -40.764 5.728 27.415 1.00 43.66 93 THR A CA 1
ATOM 710 C C . THR A 1 93 ? -39.735 6.445 26.530 1.00 43.66 93 THR A C 1
ATOM 712 O O . THR A 1 93 ? -39.992 7.585 26.138 1.00 43.66 93 THR A O 1
ATOM 715 N N . PRO A 1 94 ? -38.593 5.838 26.153 1.00 48.81 94 PRO A N 1
ATOM 716 C CA . PRO A 1 94 ? -37.729 6.442 25.151 1.00 48.81 94 PRO A CA 1
ATOM 717 C C . PRO A 1 94 ? -38.331 6.171 23.767 1.00 48.81 94 PRO A C 1
ATOM 719 O O . PRO A 1 94 ? -38.200 5.081 23.213 1.00 48.81 94 PRO A O 1
ATOM 722 N N . SER A 1 95 ? -39.012 7.173 23.205 1.00 43.84 95 SER A N 1
ATOM 723 C CA . SER A 1 95 ? -39.312 7.209 21.774 1.00 43.84 95 SER A CA 1
ATOM 724 C C . SER A 1 95 ? -37.983 7.272 21.022 1.00 43.84 95 SER A C 1
ATOM 726 O O . SER A 1 95 ? -37.277 8.279 21.071 1.00 43.84 95 SER A O 1
ATOM 728 N N . SER A 1 96 ? -37.614 6.173 20.368 1.00 48.25 96 SER A N 1
ATOM 729 C CA . SER A 1 96 ? -36.431 6.078 19.513 1.00 48.25 96 SER A CA 1
ATOM 730 C C . SER A 1 96 ? -36.663 6.861 18.219 1.00 48.25 96 SER A C 1
ATOM 732 O O . SER A 1 96 ? -36.946 6.276 17.17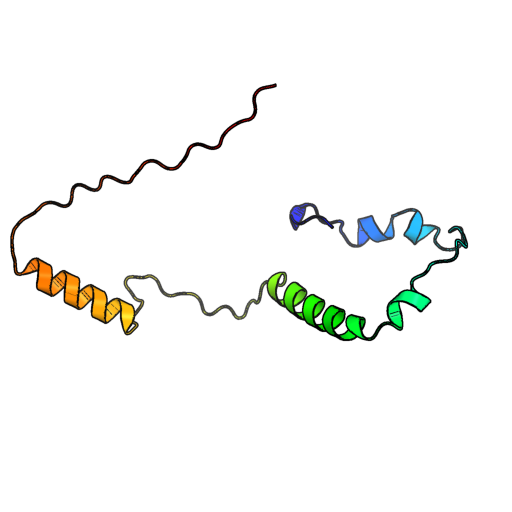6 1.00 48.25 96 SER A O 1
ATOM 734 N N . THR A 1 97 ? -36.535 8.186 18.264 1.00 48.75 97 THR A N 1
ATOM 735 C CA . THR A 1 97 ? -36.397 8.985 17.042 1.00 48.75 97 THR A CA 1
ATOM 736 C C . THR A 1 97 ? -34.933 8.949 16.621 1.00 48.75 97 THR A C 1
ATOM 738 O O . THR A 1 97 ? -34.109 9.737 17.080 1.00 48.75 97 THR A O 1
ATOM 741 N N . ILE A 1 98 ? -34.606 7.981 15.767 1.00 56.31 98 ILE A N 1
ATOM 742 C CA . ILE A 1 98 ? -33.363 7.964 14.995 1.00 56.31 98 ILE A CA 1
ATOM 743 C C . ILE A 1 98 ? -33.422 9.187 14.062 1.00 56.31 98 ILE A C 1
ATOM 745 O O . ILE A 1 98 ? -34.384 9.286 13.295 1.00 56.31 98 ILE A O 1
ATOM 749 N N . PRO A 1 99 ? -32.472 10.140 14.111 1.00 54.53 99 PRO A N 1
ATOM 750 C CA . PRO A 1 99 ? -32.422 11.185 13.097 1.00 54.53 99 PRO A CA 1
ATOM 751 C C . PRO A 1 99 ? -32.159 10.525 11.733 1.00 54.53 99 PRO A C 1
ATOM 753 O O . PRO A 1 99 ? -31.289 9.651 11.650 1.00 54.53 99 PRO A O 1
ATOM 756 N N . PRO A 1 100 ? -32.903 10.882 10.671 1.00 57.97 100 PRO A N 1
ATOM 757 C CA . PRO A 1 100 ? -32.694 10.289 9.359 1.00 57.97 100 PRO A CA 1
ATOM 758 C C . PRO A 1 100 ? -31.260 10.547 8.883 1.00 57.97 100 PRO A C 1
ATOM 760 O O . PRO A 1 100 ? -30.728 11.649 9.025 1.00 57.97 100 PRO A O 1
ATOM 763 N N . SER A 1 101 ? -30.648 9.498 8.328 1.00 53.44 101 SER A N 1
ATOM 764 C CA . SER A 1 101 ? -29.357 9.548 7.639 1.00 53.44 101 SER A CA 1
ATOM 765 C C . SER A 1 101 ? -29.348 10.682 6.610 1.00 53.44 101 SER A C 1
ATOM 767 O O . SER A 1 101 ? -30.335 10.822 5.883 1.00 53.44 101 SER A O 1
ATOM 769 N N . PRO A 1 102 ? -28.258 11.462 6.480 1.00 56.94 102 PRO A N 1
ATOM 770 C CA . PRO A 1 102 ? -28.136 12.391 5.369 1.00 56.94 102 PRO A CA 1
ATOM 771 C C . PRO A 1 102 ? -28.157 11.597 4.056 1.00 56.94 102 PRO A C 1
ATOM 773 O O . PRO A 1 102 ? -27.399 10.641 3.874 1.00 56.94 102 PRO A O 1
ATOM 776 N N . THR A 1 103 ? -29.081 11.961 3.170 1.00 63.66 103 THR A N 1
ATOM 777 C CA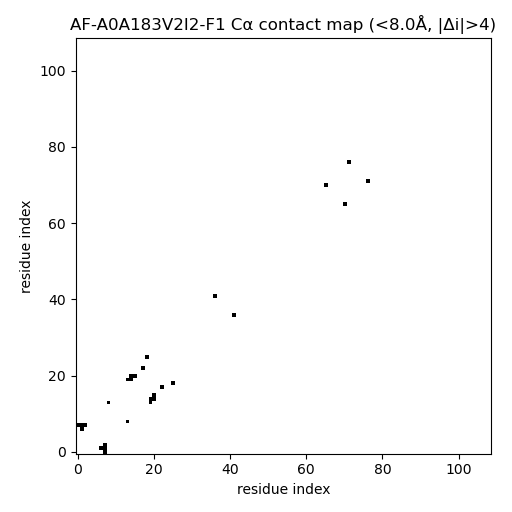 . THR A 1 103 ? -29.210 11.420 1.814 1.00 63.66 103 THR A CA 1
ATOM 778 C C . THR A 1 103 ? -27.936 11.730 1.016 1.00 63.66 103 THR A C 1
ATOM 780 O O . THR A 1 103 ? -27.448 12.860 1.100 1.00 63.66 103 THR A O 1
ATOM 783 N N . PRO A 1 104 ? -27.386 10.794 0.218 1.00 52.69 104 PRO A N 1
ATOM 784 C CA . PRO A 1 104 ? -26.273 11.101 -0.672 1.00 52.69 104 PRO A CA 1
ATOM 785 C C . PRO A 1 104 ? -26.750 12.081 -1.749 1.00 52.69 104 PRO A C 1
ATOM 787 O O . PRO A 1 104 ? -27.708 11.793 -2.467 1.00 52.69 104 PRO A O 1
ATOM 790 N N . CYS A 1 105 ? -26.095 13.237 -1.870 1.00 51.19 105 CYS A N 1
ATOM 791 C CA . CYS A 1 105 ? -26.308 14.139 -2.997 1.00 51.19 105 CYS A CA 1
ATOM 792 C C . CYS A 1 105 ? -25.835 13.445 -4.281 1.00 51.19 105 CYS A C 1
ATOM 794 O O . CYS A 1 105 ? -24.635 13.277 -4.491 1.00 51.19 105 CYS A O 1
ATOM 796 N N . ILE A 1 106 ? -26.780 13.034 -5.125 1.00 63.06 106 ILE A N 1
ATOM 797 C CA . ILE A 1 106 ? -26.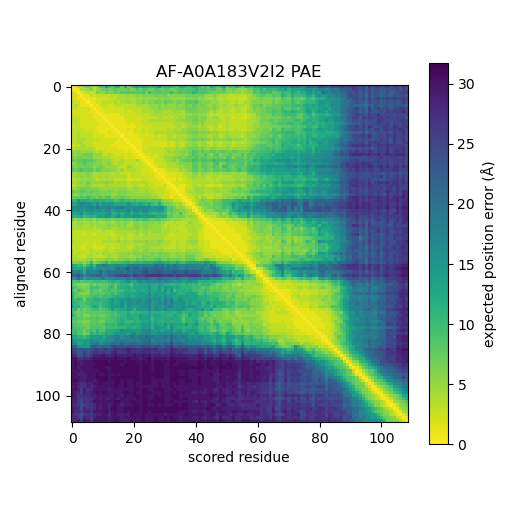513 12.593 -6.495 1.00 63.06 106 ILE A CA 1
ATOM 798 C C . ILE A 1 106 ? -26.316 13.862 -7.343 1.00 63.06 106 ILE A C 1
ATOM 800 O O . ILE A 1 106 ? -27.206 14.717 -7.336 1.00 63.06 106 ILE A O 1
ATOM 804 N N . PRO A 1 107 ? -25.181 14.035 -8.044 1.00 55.28 107 PRO A N 1
ATOM 805 C CA . PRO A 1 107 ? -25.022 15.136 -8.987 1.00 55.28 107 PRO A CA 1
ATOM 806 C C . PRO A 1 107 ? -25.969 14.922 -10.176 1.00 55.28 107 PRO A C 1
ATOM 808 O O . PRO A 1 107 ? -26.047 13.821 -10.715 1.00 55.28 107 PRO A O 1
ATOM 811 N N . SER A 1 108 ? -26.724 15.961 -10.537 1.00 58.69 108 SER A N 1
ATOM 812 C CA . SER A 1 108 ? -27.513 15.993 -11.776 1.00 58.69 108 SER A CA 1
ATOM 813 C C . SER A 1 108 ? -26.603 16.338 -12.957 1.00 58.69 108 SER A C 1
ATOM 815 O O . SER A 1 108 ? -25.690 17.147 -12.781 1.00 58.69 108 SER A O 1
ATOM 817 N N . ASP A 1 109 ? -26.864 15.692 -14.098 1.00 56.31 109 ASP A N 1
ATOM 818 C CA . ASP A 1 109 ? -26.240 15.923 -15.414 1.00 56.31 109 ASP A CA 1
ATOM 819 C C . ASP A 1 109 ? -26.220 17.399 -15.849 1.00 56.31 109 ASP A C 1
ATOM 821 O O . ASP A 1 109 ? -27.207 18.125 -15.567 1.00 56.31 109 ASP A O 1
#

Sequence (109 aa):
LTVDPERCLTADELMSDVWIVRCSSALDTPLCTADLLNDEKNFDLLDAMRGQLTGIRAINKQIEIKPLDEATNAILQRRCKIKKADAGSTSITPSSTIPPSPTPCIPSD

Nearest PDB structures (foldseek):
  6tca-assembly3_E  TM=9.274E-01  e=3.942E-03  Homo sapiens

Solvent-accessible surface area (backbone atoms only — not comparable to full-atom values): 7436 Å² total; per-residue (Å²): 133,65,88,52,76,92,69,44,80,49,73,68,60,52,60,65,31,64,72,60,68,42,46,92,74,54,80,92,68,89,70,68,60,69,71,58,63,72,43,82,73,51,64,60,52,59,52,52,50,51,54,50,55,59,71,71,48,83,65,92,79,63,78,77,79,64,59,76,91,77,50,82,47,76,67,59,55,52,52,53,51,50,55,56,60,49,73,74,57,78,96,71,85,82,78,84,77,73,78,78,75,85,75,81,86,74,85,79,133

Organism: Toxocara canis (NCBI:txid6265)

Secondary structure (DSSP, 8-state):
--SSGGGSPPHHHHHTSHHHHTGGGS-----THHHHHTSGGGHHHHHHHHHHHHHHS--TTPPPPPPTTT---HHHHHHHHHHHHHTTS--------PPPPPPP-PPP-